Protein AF-A0A0A2XVM6-F1 (afdb_monomer_lite)

Secondary structure (DSSP, 8-state):
-HHHHHHHHHHHHHHHHHHHHHHHHHHHH-HHHHHHHHHHHHHHHHHHHHHHHHHHHHHHHHHHHHHHHHHHHHHHHHHHHHHHHHHHHHHHHT-

Organism: NCBI:txid155515

pLDDT: mean 80.01, std 9.92, range [48.59, 90.5]

Structure (mmCIF, N/CA/C/O backbone):
data_AF-A0A0A2XVM6-F1
#
_entry.id   AF-A0A0A2XVM6-F1
#
loop_
_atom_site.group_PDB
_atom_site.id
_atom_site.type_symbol
_atom_site.label_atom_id
_atom_site.label_alt_id
_atom_site.label_comp_id
_atom_site.label_asym_id
_atom_site.label_entity_id
_atom_site.label_seq_id
_atom_site.pdbx_PDB_ins_code
_atom_site.Cartn_x
_atom_site.Cartn_y
_atom_site.Cartn_z
_atom_site.occupancy
_atom_site.B_iso_or_equiv
_atom_site.auth_seq_id
_atom_site.auth_comp_id
_atom_site.auth_asym_id
_atom_site.auth_atom_id
_atom_site.pdbx_PDB_model_num
ATOM 1 N N . MET A 1 1 ? -15.013 -1.800 1.594 1.00 48.59 1 MET A N 1
ATOM 2 C CA . MET A 1 1 ? -13.957 -0.866 1.134 1.00 48.59 1 MET A CA 1
ATOM 3 C C . MET A 1 1 ? -12.572 -1.509 1.081 1.00 48.59 1 MET A C 1
ATOM 5 O O . MET A 1 1 ? -11.963 -1.445 0.025 1.00 48.59 1 MET A O 1
ATOM 9 N N . PHE A 1 2 ? -12.116 -2.194 2.137 1.00 51.28 2 PHE A N 1
ATOM 10 C CA . PHE A 1 2 ? -10.777 -2.811 2.244 1.00 51.28 2 PHE A CA 1
ATOM 11 C C . PHE A 1 2 ? -10.334 -3.668 1.035 1.00 51.28 2 PHE A C 1
ATOM 13 O O . PHE A 1 2 ? -9.232 -3.501 0.526 1.00 51.28 2 PHE A O 1
ATOM 20 N N . LYS A 1 3 ? -11.222 -4.521 0.493 1.00 55.34 3 LYS A N 1
ATOM 21 C CA . LYS A 1 3 ? -10.905 -5.377 -0.671 1.00 55.34 3 LYS A CA 1
ATOM 22 C C . LYS A 1 3 ? -10.483 -4.597 -1.925 1.00 55.34 3 LYS A C 1
ATOM 24 O O . LYS A 1 3 ? -9.611 -5.066 -2.640 1.00 55.34 3 LYS A O 1
ATOM 29 N N . ARG A 1 4 ? -11.069 -3.420 -2.194 1.00 59.19 4 ARG A N 1
ATOM 30 C CA . ARG A 1 4 ? -10.719 -2.614 -3.382 1.00 59.19 4 ARG A CA 1
ATOM 31 C C . ARG A 1 4 ? -9.336 -1.975 -3.252 1.00 59.19 4 ARG A C 1
ATOM 33 O O . ARG A 1 4 ? -8.603 -1.957 -4.232 1.00 59.19 4 ARG A O 1
ATOM 40 N N . TYR A 1 5 ? -8.979 -1.505 -2.057 1.00 61.31 5 TYR A N 1
ATOM 41 C CA . TYR A 1 5 ? -7.660 -0.924 -1.791 1.00 61.31 5 TYR A CA 1
ATOM 42 C C . TYR A 1 5 ? -6.552 -1.971 -1.903 1.00 61.31 5 TYR A C 1
ATOM 44 O O . TYR A 1 5 ? -5.550 -1.727 -2.562 1.00 61.31 5 TYR A O 1
ATOM 52 N N . PHE A 1 6 ? -6.799 -3.177 -1.389 1.00 65.69 6 PHE A N 1
ATOM 53 C CA . PHE A 1 6 ? -5.847 -4.282 -1.477 1.00 65.69 6 PHE A CA 1
ATOM 54 C C . PHE A 1 6 ? -5.606 -4.762 -2.918 1.00 65.69 6 PHE A C 1
ATOM 56 O O . PHE A 1 6 ? -4.489 -5.111 -3.290 1.00 65.69 6 PHE A O 1
ATOM 63 N N . THR A 1 7 ? -6.644 -4.773 -3.764 1.00 74.56 7 THR A N 1
ATOM 64 C CA . THR A 1 7 ? -6.473 -5.078 -5.194 1.00 74.56 7 THR A CA 1
ATOM 65 C C . THR A 1 7 ? -5.697 -3.976 -5.912 1.00 74.56 7 THR A C 1
ATOM 67 O O . THR A 1 7 ? -4.828 -4.288 -6.719 1.00 74.56 7 THR A O 1
ATOM 70 N N . PHE A 1 8 ? -5.978 -2.704 -5.615 1.00 79.00 8 PHE A N 1
ATOM 71 C CA . PHE A 1 8 ? -5.285 -1.576 -6.237 1.00 79.00 8 PHE A CA 1
ATOM 72 C C . PHE A 1 8 ? -3.792 -1.550 -5.880 1.00 79.00 8 PHE A C 1
ATOM 74 O O . PHE A 1 8 ? -2.958 -1.428 -6.772 1.00 79.00 8 PHE A O 1
ATOM 81 N N . GLU A 1 9 ? -3.456 -1.751 -4.606 1.00 79.94 9 GLU A N 1
ATOM 82 C CA . GLU A 1 9 ? -2.072 -1.838 -4.125 1.00 79.94 9 GLU A CA 1
ATOM 83 C C . GLU A 1 9 ? -1.298 -2.949 -4.850 1.00 79.94 9 GLU A C 1
ATOM 85 O O . GLU A 1 9 ? -0.211 -2.714 -5.367 1.00 79.94 9 GLU A O 1
ATOM 90 N N . LYS A 1 10 ? -1.902 -4.133 -5.017 1.00 83.25 10 LYS A N 1
ATOM 91 C 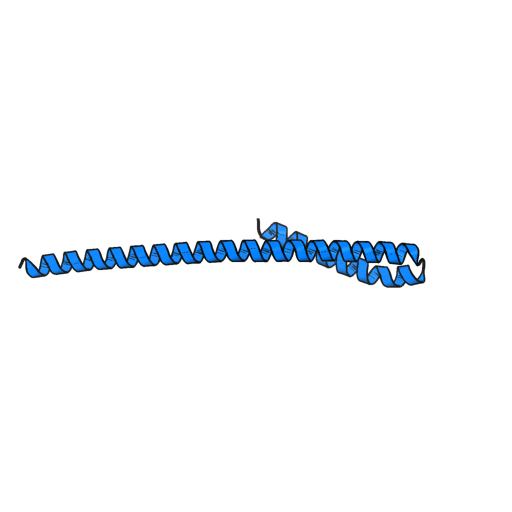CA . LYS A 1 10 ? -1.292 -5.237 -5.776 1.00 83.25 10 LYS A CA 1
ATOM 92 C C . LYS A 1 10 ? -1.042 -4.902 -7.245 1.00 83.25 10 LYS A C 1
ATOM 94 O O . LYS A 1 10 ? -0.006 -5.293 -7.779 1.00 83.25 10 LYS A O 1
ATOM 99 N N . VAL A 1 11 ? -1.975 -4.207 -7.898 1.00 86.38 11 VAL A N 1
ATOM 100 C CA . VAL A 1 11 ? -1.799 -3.776 -9.294 1.00 86.38 11 VAL A CA 1
ATOM 101 C C . VAL A 1 11 ? -0.670 -2.752 -9.395 1.00 86.38 11 VAL A C 1
ATOM 103 O O . VAL A 1 11 ? 0.185 -2.893 -10.264 1.00 86.38 11 VAL A O 1
ATOM 106 N N . MET A 1 12 ? -0.614 -1.773 -8.489 1.00 85.56 12 MET A N 1
ATOM 107 C CA . MET A 1 12 ? 0.458 -0.771 -8.479 1.00 85.56 12 MET A CA 1
ATOM 108 C C . MET A 1 12 ? 1.825 -1.393 -8.188 1.00 85.56 12 MET A C 1
ATOM 110 O O . MET A 1 12 ? 2.793 -1.045 -8.855 1.00 85.56 12 MET A O 1
ATOM 114 N N . SER A 1 13 ? 1.905 -2.368 -7.280 1.00 85.38 13 SER A N 1
ATOM 115 C CA . SER A 1 13 ? 3.137 -3.122 -7.015 1.00 85.38 13 SER A CA 1
ATOM 116 C C . SER A 1 13 ? 3.593 -3.944 -8.221 1.00 85.38 13 SER A C 1
ATOM 118 O O . SER A 1 13 ? 4.786 -3.987 -8.523 1.00 85.38 13 SER A O 1
ATOM 120 N N . ALA A 1 14 ? 2.660 -4.559 -8.955 1.00 88.75 14 ALA A N 1
ATOM 121 C CA . ALA A 1 14 ? 2.984 -5.249 -10.201 1.00 88.75 14 ALA A CA 1
ATOM 122 C C . ALA A 1 14 ? 3.498 -4.268 -11.270 1.00 88.75 14 ALA A C 1
ATOM 124 O O . ALA A 1 14 ? 4.522 -4.531 -11.901 1.00 88.75 14 ALA A O 1
ATOM 125 N N . LEU A 1 15 ? 2.840 -3.113 -11.432 1.00 88.50 15 LEU A N 1
ATOM 126 C CA . LEU A 1 15 ? 3.272 -2.063 -12.360 1.00 88.50 15 LEU A CA 1
ATOM 127 C C . LEU A 1 15 ? 4.659 -1.527 -11.994 1.00 88.50 15 LEU A C 1
ATOM 129 O O . LEU A 1 15 ? 5.537 -1.504 -12.852 1.00 88.50 15 LEU A O 1
ATOM 133 N N . PHE A 1 16 ? 4.905 -1.215 -10.722 1.00 90.38 16 PHE A N 1
ATOM 134 C CA . PHE A 1 16 ? 6.218 -0.803 -10.228 1.00 90.38 16 PHE A CA 1
ATOM 135 C C . PHE A 1 16 ? 7.318 -1.796 -10.617 1.00 90.38 16 PHE A C 1
ATOM 137 O O . PHE A 1 16 ? 8.355 -1.400 -11.155 1.00 90.38 16 PHE A O 1
ATOM 144 N N . LEU A 1 17 ? 7.081 -3.090 -10.392 1.00 90.19 17 LEU A N 1
ATOM 145 C CA . LEU A 1 17 ? 8.064 -4.129 -10.682 1.00 90.19 17 LEU A CA 1
ATOM 146 C C . LEU A 1 17 ? 8.311 -4.265 -12.189 1.00 90.19 17 LEU A C 1
ATOM 148 O O . LEU A 1 17 ? 9.461 -4.330 -12.621 1.00 90.19 17 LEU A O 1
ATOM 152 N N . THR A 1 18 ? 7.250 -4.238 -13.001 1.00 89.25 18 THR A N 1
ATOM 153 C CA . THR A 1 18 ? 7.381 -4.305 -14.465 1.00 89.25 18 THR A CA 1
ATOM 154 C C . THR A 1 18 ? 8.138 -3.107 -15.038 1.00 89.25 18 THR A C 1
ATOM 156 O O . THR A 1 18 ? 9.071 -3.310 -15.810 1.00 89.25 18 THR A O 1
ATOM 159 N N . PHE A 1 19 ? 7.813 -1.879 -14.625 1.00 88.25 19 PHE A N 1
ATOM 160 C CA . PHE A 1 19 ? 8.496 -0.669 -15.093 1.00 88.25 19 PHE A CA 1
ATOM 161 C C . PHE A 1 19 ? 9.944 -0.600 -14.599 1.00 88.25 19 PHE A C 1
ATOM 163 O O . PHE A 1 19 ? 10.833 -0.230 -15.361 1.00 88.25 19 PHE A O 1
ATOM 170 N N . SER A 1 20 ? 10.220 -1.045 -13.371 1.00 87.56 20 SER A N 1
ATOM 171 C CA . SER A 1 20 ? 11.591 -1.121 -12.851 1.00 87.56 20 SER A CA 1
ATOM 172 C C . SER A 1 20 ? 12.453 -2.085 -13.670 1.00 87.56 20 SER A C 1
ATOM 174 O O . SER A 1 20 ? 13.554 -1.724 -14.083 1.00 87.56 20 SER A O 1
ATOM 176 N N . VAL A 1 21 ? 11.942 -3.284 -13.971 1.00 90.44 21 VAL A N 1
ATOM 177 C CA . VAL A 1 21 ? 12.664 -4.287 -14.773 1.00 90.44 21 VAL A CA 1
ATOM 178 C C . VAL A 1 21 ? 12.820 -3.834 -16.226 1.00 90.44 21 VAL A C 1
ATOM 180 O O . VAL A 1 21 ? 13.895 -3.999 -16.797 1.00 90.44 21 VAL A O 1
ATOM 183 N N . LEU A 1 22 ? 11.785 -3.228 -16.815 1.00 87.69 22 LEU A N 1
ATOM 184 C CA . LEU A 1 22 ? 11.825 -2.707 -18.185 1.00 87.69 22 LEU A CA 1
ATOM 185 C C . LEU A 1 22 ? 12.722 -1.472 -18.329 1.00 87.69 22 LEU A C 1
ATOM 187 O O . LEU A 1 22 ? 13.289 -1.262 -19.401 1.00 87.69 22 LEU A O 1
ATOM 191 N N . SER A 1 23 ? 12.908 -0.679 -17.272 1.00 87.25 23 SER A N 1
ATOM 192 C CA . SER A 1 23 ? 13.768 0.507 -17.332 1.00 87.25 23 SER A CA 1
ATOM 193 C C . SER A 1 23 ? 15.215 0.152 -17.701 1.00 87.25 23 SER A C 1
ATOM 195 O O . SER A 1 23 ? 15.837 0.870 -18.479 1.00 87.25 23 SER A O 1
ATOM 197 N N . VAL A 1 24 ? 15.727 -0.996 -17.239 1.00 85.00 24 VAL A N 1
ATOM 198 C CA . VAL A 1 24 ? 17.110 -1.448 -17.467 1.00 85.00 24 VAL A CA 1
ATOM 199 C C . VAL A 1 24 ? 17.442 -1.635 -18.958 1.00 85.00 24 VAL A C 1
ATOM 201 O O . VAL A 1 24 ? 18.381 -0.992 -19.431 1.00 85.00 24 VAL A O 1
ATOM 204 N N . PRO A 1 25 ? 16.705 -2.443 -19.748 1.00 88.31 25 PRO A N 1
ATOM 205 C CA . PRO A 1 25 ? 16.956 -2.546 -21.184 1.00 88.31 25 PRO A CA 1
ATOM 206 C C . PRO A 1 25 ? 16.677 -1.230 -21.922 1.00 88.31 25 PRO A C 1
ATOM 208 O O . PRO A 1 25 ? 17.383 -0.914 -22.882 1.00 88.31 25 PRO A O 1
ATOM 211 N N . PHE A 1 26 ? 15.714 -0.418 -21.465 1.00 88.88 26 PHE A N 1
ATOM 212 C CA . PHE A 1 26 ? 15.464 0.890 -22.073 1.00 88.88 26 PHE A CA 1
ATOM 213 C C . PHE A 1 26 ? 16.608 1.879 -21.851 1.00 88.88 26 PHE A C 1
ATOM 215 O O . PHE A 1 26 ? 16.906 2.631 -22.772 1.00 88.88 26 PHE A O 1
ATOM 222 N N . PHE A 1 27 ? 17.311 1.847 -20.716 1.00 86.75 27 PHE A N 1
ATOM 223 C CA . PHE A 1 27 ? 18.527 2.647 -20.528 1.00 86.75 27 PHE A CA 1
ATOM 224 C C . PHE A 1 27 ? 19.618 2.303 -21.547 1.00 86.75 27 PHE A C 1
ATOM 226 O O . PHE A 1 27 ? 20.323 3.203 -22.004 1.00 86.75 27 PHE A O 1
ATOM 233 N N . ILE A 1 28 ? 19.726 1.026 -21.927 1.00 85.56 28 ILE A N 1
ATOM 234 C CA . ILE A 1 28 ? 20.714 0.537 -22.899 1.00 85.56 28 ILE A CA 1
ATOM 235 C C . ILE A 1 28 ? 20.326 0.943 -24.329 1.00 85.56 28 ILE A C 1
ATOM 237 O O . ILE A 1 28 ? 21.185 1.348 -25.107 1.00 85.56 28 ILE A O 1
ATOM 241 N N . MET A 1 29 ? 19.040 0.859 -24.683 1.00 89.25 29 MET A N 1
ATOM 242 C CA . MET A 1 29 ? 18.558 1.186 -26.032 1.00 89.25 29 MET A CA 1
ATOM 243 C C . MET A 1 29 ? 18.381 2.691 -26.266 1.00 89.25 29 MET A C 1
ATOM 245 O O . MET A 1 29 ? 18.726 3.209 -27.326 1.00 89.25 29 MET A O 1
ATOM 249 N N . ASN A 1 30 ? 17.794 3.398 -25.301 1.00 88.62 30 ASN A N 1
ATOM 250 C CA . ASN A 1 30 ? 17.516 4.824 -25.385 1.00 88.62 30 ASN A CA 1
ATOM 251 C C . ASN A 1 30 ? 17.450 5.447 -23.987 1.00 88.62 30 ASN A C 1
ATOM 253 O O . ASN A 1 30 ? 16.429 5.399 -23.298 1.00 88.62 30 ASN A O 1
ATOM 257 N N . PHE A 1 31 ? 18.536 6.115 -23.608 1.00 86.50 31 PHE A N 1
ATOM 258 C CA . PHE A 1 31 ? 18.713 6.702 -22.282 1.00 86.50 31 PHE A CA 1
ATOM 259 C C . PHE A 1 31 ? 17.540 7.590 -21.825 1.00 86.50 31 PHE A C 1
ATOM 261 O O . PHE A 1 31 ? 17.137 7.531 -20.666 1.00 86.50 31 PHE A O 1
ATOM 268 N N . LYS A 1 32 ? 16.934 8.374 -22.731 1.00 87.69 32 LYS A N 1
ATOM 269 C CA . LYS A 1 32 ? 15.790 9.239 -22.389 1.00 87.69 32 LYS A CA 1
ATOM 270 C C . LYS A 1 32 ? 14.545 8.431 -22.023 1.00 87.69 32 LYS A C 1
ATOM 272 O O . LYS A 1 32 ? 13.857 8.777 -21.069 1.00 87.69 32 LYS A O 1
ATOM 277 N N . VAL A 1 33 ? 14.271 7.356 -22.761 1.00 86.94 33 VAL A N 1
ATOM 278 C CA . VAL A 1 33 ? 13.134 6.462 -22.492 1.00 86.94 33 VAL A CA 1
ATOM 279 C C . VAL A 1 33 ? 13.353 5.703 -21.183 1.00 86.94 33 VAL A C 1
ATOM 281 O O . VAL A 1 33 ? 12.420 5.585 -20.392 1.00 86.94 33 VAL A O 1
ATOM 284 N N . GLY A 1 34 ? 14.590 5.272 -20.911 1.00 85.50 34 GLY A N 1
ATOM 285 C CA . GLY A 1 34 ? 14.967 4.664 -19.630 1.00 85.50 34 GLY A CA 1
ATOM 286 C C . GLY A 1 34 ? 14.678 5.574 -18.433 1.00 85.50 34 GLY A C 1
ATOM 287 O O . GLY A 1 34 ? 14.035 5.136 -17.482 1.00 85.50 34 GLY A O 1
ATOM 288 N N . ILE A 1 35 ? 15.056 6.859 -18.512 1.00 88.12 35 ILE A N 1
ATOM 289 C CA . ILE A 1 35 ? 14.761 7.847 -17.458 1.00 88.12 35 ILE A CA 1
ATOM 290 C C . ILE A 1 35 ? 13.255 7.994 -17.237 1.00 88.12 35 ILE A C 1
ATOM 292 O O . ILE A 1 35 ? 12.812 7.971 -16.093 1.00 88.12 35 ILE A O 1
ATOM 296 N N . ILE A 1 36 ? 12.467 8.144 -18.306 1.00 89.06 36 ILE A N 1
ATOM 297 C CA . ILE A 1 36 ? 11.009 8.314 -18.190 1.00 89.06 36 ILE A CA 1
ATOM 298 C C . ILE A 1 36 ? 10.386 7.079 -17.528 1.00 89.06 36 ILE A C 1
ATOM 300 O O . ILE A 1 36 ? 9.657 7.209 -16.550 1.00 89.06 36 ILE A O 1
ATOM 304 N N . CYS A 1 37 ? 10.754 5.883 -17.989 1.00 87.94 37 CYS A N 1
ATOM 305 C CA . CYS A 1 37 ? 10.248 4.622 -17.447 1.00 87.94 37 CYS A CA 1
ATOM 306 C C . CYS A 1 37 ? 10.629 4.432 -15.964 1.00 87.94 37 CYS A C 1
ATOM 308 O O . CYS A 1 37 ? 9.833 3.938 -15.165 1.00 87.94 37 CYS A O 1
ATOM 310 N N . PHE A 1 38 ? 11.826 4.878 -15.573 1.00 87.00 38 PHE A N 1
ATOM 311 C CA . PHE A 1 38 ? 12.270 4.874 -14.180 1.00 87.00 38 PHE A CA 1
ATOM 312 C C . PHE A 1 38 ? 11.513 5.891 -13.309 1.00 87.00 38 PHE A C 1
ATOM 314 O O . PHE A 1 38 ? 11.151 5.584 -12.173 1.00 87.00 38 PHE A O 1
ATOM 321 N N . LEU A 1 39 ? 11.224 7.085 -13.833 1.00 89.56 39 LEU A N 1
ATOM 322 C CA . LEU A 1 39 ? 10.398 8.078 -13.139 1.00 89.56 39 LEU A CA 1
ATOM 323 C C . LEU A 1 39 ? 8.963 7.577 -12.934 1.00 89.56 39 LEU A C 1
ATOM 325 O O . LEU A 1 39 ? 8.411 7.752 -11.847 1.00 89.56 39 LEU A O 1
ATOM 329 N N . ASP A 1 40 ? 8.391 6.897 -13.929 1.00 88.94 40 ASP A N 1
ATOM 330 C CA . ASP A 1 40 ? 7.080 6.254 -13.803 1.00 88.94 40 ASP A CA 1
ATOM 331 C C . ASP A 1 40 ? 7.091 5.175 -12.709 1.00 88.94 40 ASP A C 1
ATOM 333 O O . ASP A 1 40 ? 6.178 5.119 -11.883 1.00 88.94 40 ASP A O 1
ATOM 337 N N . ALA A 1 41 ? 8.159 4.372 -12.616 1.00 86.38 41 ALA A N 1
ATOM 338 C CA . ALA A 1 41 ? 8.331 3.423 -11.516 1.00 86.38 41 ALA A CA 1
ATOM 339 C C . ALA A 1 41 ? 8.335 4.130 -10.146 1.00 86.38 41 ALA A C 1
ATOM 341 O O . ALA A 1 41 ? 7.627 3.715 -9.226 1.00 86.38 41 ALA A O 1
ATOM 342 N N . ILE A 1 42 ? 9.061 5.242 -10.005 1.00 89.31 42 ILE A N 1
ATOM 343 C CA . ILE A 1 42 ? 9.072 6.023 -8.757 1.00 89.31 42 ILE A CA 1
ATOM 344 C C . ILE A 1 42 ? 7.672 6.552 -8.412 1.00 89.31 42 ILE A C 1
ATOM 346 O O . ILE A 1 42 ? 7.273 6.509 -7.247 1.00 89.31 42 ILE A O 1
ATOM 350 N N . LEU A 1 43 ? 6.899 7.014 -9.397 1.00 90.50 43 LEU A N 1
ATOM 351 C CA . LEU A 1 43 ? 5.520 7.457 -9.170 1.00 90.50 43 LEU A CA 1
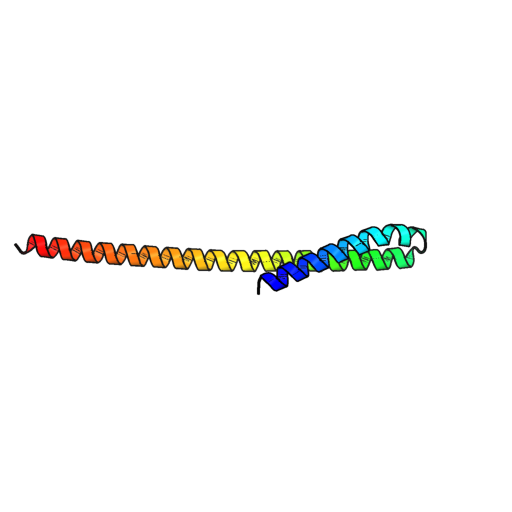ATOM 352 C C . LEU A 1 43 ? 4.645 6.324 -8.624 1.00 90.50 43 LEU A C 1
ATOM 354 O O . LEU A 1 43 ? 3.903 6.540 -7.662 1.00 90.50 43 LEU A O 1
ATOM 358 N N . PHE A 1 44 ? 4.759 5.112 -9.172 1.00 87.38 44 PHE A N 1
ATOM 359 C CA . PHE A 1 44 ? 4.039 3.953 -8.637 1.00 87.38 44 PHE A CA 1
ATOM 360 C C . PHE A 1 44 ? 4.455 3.630 -7.198 1.00 87.38 44 PHE A C 1
ATOM 362 O O . PHE A 1 44 ? 3.589 3.334 -6.375 1.00 87.38 44 PHE A O 1
ATOM 369 N N . LEU A 1 45 ? 5.739 3.766 -6.857 1.00 87.06 45 LEU A N 1
ATOM 370 C CA . LEU A 1 45 ? 6.220 3.587 -5.484 1.00 87.06 45 LEU A CA 1
ATOM 371 C C . LEU A 1 45 ? 5.580 4.591 -4.512 1.00 87.06 45 LEU A C 1
ATOM 373 O O . LEU A 1 45 ? 5.105 4.196 -3.447 1.00 87.06 45 LEU A O 1
ATOM 377 N N . PHE A 1 46 ? 5.498 5.871 -4.888 1.00 88.88 46 PHE A N 1
ATOM 378 C CA . PHE A 1 46 ? 4.812 6.888 -4.081 1.00 88.88 46 PHE A CA 1
ATOM 379 C C . PHE A 1 46 ? 3.341 6.542 -3.841 1.00 88.88 46 PHE A C 1
ATOM 381 O O . PHE A 1 46 ? 2.840 6.697 -2.725 1.00 88.88 46 PHE A O 1
ATOM 388 N N . TRP A 1 47 ? 2.654 6.047 -4.871 1.00 87.19 47 TRP A N 1
ATOM 389 C CA . TRP A 1 47 ? 1.268 5.606 -4.751 1.00 87.19 47 TRP A CA 1
ATOM 390 C C . TRP A 1 47 ? 1.114 4.418 -3.798 1.00 87.19 47 TRP A C 1
ATOM 392 O O . TRP A 1 47 ? 0.211 4.442 -2.961 1.00 87.19 47 TRP A O 1
ATOM 402 N N . ILE A 1 48 ? 1.992 3.413 -3.880 1.00 88.06 48 ILE A N 1
ATOM 403 C CA . ILE A 1 48 ? 1.989 2.252 -2.972 1.00 88.06 48 ILE A CA 1
ATOM 404 C C . ILE A 1 48 ? 2.137 2.722 -1.523 1.00 88.06 48 ILE A C 1
ATOM 406 O O . ILE A 1 48 ? 1.272 2.430 -0.700 1.00 88.06 48 ILE A O 1
ATOM 410 N N . VAL A 1 49 ? 3.161 3.532 -1.235 1.00 87.12 49 VAL A N 1
ATOM 411 C CA . VAL A 1 49 ? 3.422 4.052 0.118 1.00 87.12 49 VAL A CA 1
ATOM 412 C C . VAL A 1 49 ? 2.234 4.861 0.639 1.00 87.12 49 VAL A C 1
ATOM 414 O O . VAL A 1 49 ? 1.821 4.706 1.789 1.00 87.12 49 VAL A O 1
ATOM 417 N N . TRP A 1 50 ? 1.638 5.708 -0.203 1.00 86.81 50 TRP A N 1
ATOM 418 C CA . TRP A 1 50 ? 0.462 6.489 0.175 1.00 86.81 50 TRP A CA 1
ATOM 419 C C . TRP A 1 50 ? -0.724 5.602 0.571 1.00 86.81 50 TRP A C 1
ATOM 421 O O . TRP A 1 50 ? -1.387 5.851 1.587 1.00 86.81 50 TRP A O 1
ATOM 431 N N . TYR A 1 51 ? -0.997 4.561 -0.217 1.00 83.75 51 TYR A N 1
ATOM 432 C CA . TYR A 1 51 ? -2.066 3.613 0.082 1.00 83.75 51 TYR A CA 1
ATOM 433 C C . TYR A 1 51 ? -1.774 2.790 1.332 1.00 83.75 51 TYR A C 1
ATOM 435 O O . TYR A 1 51 ? -2.684 2.609 2.141 1.00 83.75 51 TYR A O 1
ATOM 443 N N . GLU A 1 52 ? -0.532 2.365 1.539 1.00 82.62 52 GLU A N 1
ATOM 444 C CA . GLU A 1 52 ? -0.128 1.594 2.713 1.00 82.62 52 GLU A CA 1
ATOM 445 C C . GLU A 1 52 ? -0.286 2.412 4.006 1.00 82.62 52 GLU A C 1
ATOM 447 O O . GLU A 1 52 ? -0.897 1.945 4.970 1.00 82.62 52 GLU A O 1
ATOM 452 N N . VAL A 1 53 ? 0.128 3.685 4.003 1.00 84.94 53 VAL A N 1
ATOM 453 C CA . VAL A 1 53 ? -0.076 4.607 5.138 1.00 84.94 53 VAL A CA 1
ATOM 454 C C . VAL A 1 53 ? -1.563 4.820 5.433 1.00 84.94 53 VAL A C 1
ATOM 456 O O . VAL A 1 53 ? -1.982 4.824 6.596 1.00 84.94 53 VAL A O 1
ATOM 459 N N . ARG A 1 54 ? -2.394 4.985 4.397 1.00 82.38 54 ARG A N 1
ATOM 460 C CA . ARG A 1 54 ? -3.855 5.102 4.560 1.00 82.38 54 ARG A CA 1
ATOM 461 C C . ARG A 1 54 ? -4.456 3.818 5.126 1.00 82.38 54 ARG A C 1
ATOM 463 O O . ARG A 1 54 ? -5.276 3.896 6.037 1.00 82.38 54 ARG A O 1
ATOM 470 N N . ASN A 1 55 ? -4.014 2.666 4.635 1.00 80.81 55 ASN A N 1
ATOM 471 C CA . ASN A 1 55 ? -4.474 1.360 5.085 1.00 80.81 55 ASN A CA 1
ATOM 472 C C . ASN A 1 55 ? -4.122 1.117 6.562 1.00 80.81 55 ASN A C 1
ATOM 474 O O . ASN A 1 55 ? -4.980 0.696 7.336 1.00 80.81 55 ASN A O 1
ATOM 478 N N . LEU A 1 56 ? -2.903 1.475 6.981 1.00 79.25 56 LEU A N 1
ATOM 479 C CA . LEU A 1 56 ? -2.467 1.439 8.382 1.00 79.25 56 LEU A CA 1
ATOM 480 C C . LEU A 1 56 ? -3.323 2.344 9.275 1.00 79.25 56 LEU A C 1
ATOM 482 O O . LEU A 1 56 ? -3.736 1.939 10.364 1.00 79.25 56 LEU A O 1
ATOM 486 N N . LYS A 1 57 ? -3.627 3.560 8.811 1.00 78.56 57 LYS A N 1
ATOM 487 C CA . LYS A 1 57 ? -4.473 4.506 9.551 1.00 78.56 57 LYS A CA 1
ATOM 488 C C . LYS A 1 57 ? -5.905 3.987 9.718 1.00 78.56 57 LYS A C 1
ATOM 490 O O . LYS A 1 57 ? -6.465 4.086 10.811 1.00 78.56 57 LYS A O 1
ATOM 495 N N . ASP A 1 58 ? -6.480 3.422 8.660 1.00 80.75 58 ASP A N 1
ATOM 496 C CA . ASP A 1 58 ? -7.827 2.845 8.689 1.00 80.75 58 ASP A CA 1
ATOM 497 C C . ASP A 1 58 ? -7.878 1.582 9.562 1.00 80.75 58 ASP A C 1
ATOM 499 O O . ASP A 1 58 ? -8.814 1.417 10.349 1.00 80.75 58 ASP A O 1
ATOM 503 N N . TRP A 1 59 ? -6.849 0.731 9.496 1.00 80.19 59 TRP A N 1
ATOM 504 C CA . TRP A 1 59 ? -6.701 -0.435 10.369 1.00 80.19 59 TRP A CA 1
ATOM 505 C C . TRP A 1 59 ? -6.617 -0.031 11.845 1.00 80.19 59 TRP A C 1
ATOM 507 O O . TRP A 1 59 ? -7.326 -0.591 12.682 1.00 80.19 59 TRP A O 1
ATOM 517 N N . GLY A 1 60 ? -5.809 0.982 12.173 1.00 79.75 60 GLY A N 1
ATOM 518 C CA . GLY A 1 60 ? -5.700 1.498 13.538 1.00 79.75 60 GLY A CA 1
ATOM 519 C C . GLY A 1 60 ? -7.043 2.002 14.068 1.00 79.75 60 GLY A C 1
ATOM 520 O O . GLY A 1 60 ? -7.449 1.642 15.172 1.00 79.75 60 GLY A O 1
ATOM 521 N N . ARG A 1 61 ? -7.783 2.766 13.257 1.00 82.06 61 ARG A N 1
ATOM 522 C CA . ARG A 1 61 ? -9.104 3.280 13.641 1.00 82.06 61 ARG A CA 1
ATOM 523 C C . ARG A 1 61 ? -10.115 2.159 13.894 1.00 82.06 61 ARG A C 1
ATOM 525 O O . ARG A 1 61 ? -10.796 2.186 14.914 1.00 82.06 61 ARG A O 1
ATOM 532 N N . GLN A 1 62 ? -10.185 1.168 13.006 1.00 81.50 62 GLN A N 1
ATOM 533 C CA . GLN A 1 62 ? -11.131 0.055 13.137 1.00 81.50 62 GLN A CA 1
ATOM 534 C C . GLN A 1 62 ? -10.858 -0.806 14.372 1.00 81.50 62 GLN A C 1
ATOM 536 O O . GLN A 1 62 ? -11.796 -1.167 15.081 1.00 81.50 62 GLN A O 1
ATOM 541 N N . ASN A 1 63 ? -9.591 -1.107 14.669 1.00 77.94 63 ASN A N 1
ATOM 542 C CA . ASN A 1 63 ? -9.257 -1.903 15.851 1.00 77.94 63 ASN A CA 1
ATOM 543 C C . ASN A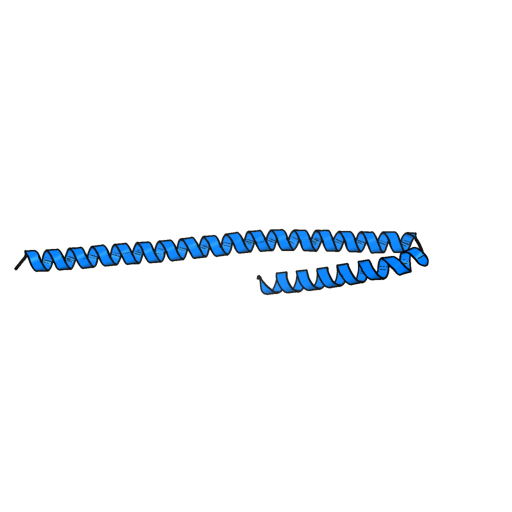 1 63 ? -9.517 -1.142 17.150 1.00 77.94 63 ASN A C 1
ATOM 545 O O . ASN A 1 63 ? -10.018 -1.730 18.104 1.00 77.94 63 ASN A O 1
ATOM 549 N N . VAL A 1 64 ? -9.227 0.162 17.191 1.00 80.12 64 VAL A N 1
ATOM 550 C CA . VAL A 1 64 ? -9.540 0.991 18.364 1.00 80.12 64 VAL A CA 1
ATOM 551 C C . VAL A 1 64 ? -11.051 1.067 18.583 1.00 80.12 64 VAL A C 1
ATOM 553 O O . VAL A 1 64 ? -11.507 0.880 19.708 1.00 80.12 64 VAL A O 1
ATOM 556 N N . GLU A 1 65 ? -11.842 1.262 17.525 1.00 79.38 65 GLU A N 1
ATOM 557 C CA . GLU A 1 65 ? -13.308 1.253 17.620 1.00 79.38 65 GLU A CA 1
ATOM 558 C C . GLU A 1 65 ? -13.839 -0.103 18.131 1.00 79.38 65 GLU A C 1
ATOM 560 O O . GLU A 1 65 ? -14.700 -0.132 19.012 1.00 79.38 65 GLU A O 1
ATOM 565 N N . GLN A 1 66 ? -13.287 -1.230 17.668 1.00 77.62 66 GLN A N 1
ATOM 566 C CA . GLN A 1 66 ? -13.648 -2.567 18.166 1.00 77.62 66 GLN A CA 1
ATOM 5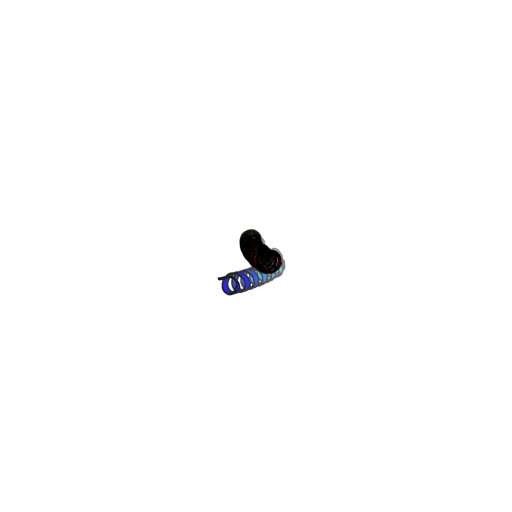67 C C . GLN A 1 66 ? -13.228 -2.802 19.629 1.00 77.62 66 GLN A C 1
ATOM 569 O O . GLN A 1 66 ? -13.986 -3.381 20.415 1.00 77.62 66 GLN A O 1
ATOM 574 N N . LEU A 1 67 ? -12.046 -2.327 20.028 1.00 80.06 67 LEU A N 1
ATOM 575 C CA . LEU A 1 67 ? -11.563 -2.393 21.411 1.00 80.06 67 LEU A CA 1
ATOM 576 C C . LEU A 1 67 ? -12.471 -1.598 22.355 1.00 80.06 67 LEU A C 1
ATOM 578 O O . LEU A 1 67 ? -12.862 -2.106 23.403 1.00 80.06 67 LEU A O 1
ATOM 582 N N . VAL A 1 68 ? -12.878 -0.389 21.966 1.00 85.50 68 VAL A N 1
ATOM 583 C CA . VAL A 1 68 ? -13.809 0.427 22.760 1.00 85.50 68 VAL A CA 1
ATOM 584 C C . VAL A 1 68 ? -15.170 -0.259 22.885 1.00 85.50 68 VAL A C 1
ATOM 586 O O . VAL A 1 68 ? -15.696 -0.366 23.990 1.00 85.50 68 VAL A O 1
ATOM 589 N N . GLN A 1 69 ? -15.718 -0.802 21.795 1.00 85.94 69 GLN A N 1
ATOM 590 C CA . GLN A 1 69 ? -17.002 -1.515 21.842 1.00 85.94 69 GLN A CA 1
ATOM 591 C C . GLN A 1 69 ? -16.962 -2.752 22.748 1.00 85.94 69 GLN A C 1
ATOM 593 O O . GLN A 1 69 ? -17.896 -2.997 23.515 1.00 85.94 69 GLN A O 1
ATOM 598 N N . SER A 1 70 ? -15.880 -3.530 22.690 1.00 77.81 70 SER A N 1
ATOM 599 C CA . SER A 1 70 ? -15.710 -4.700 23.562 1.00 77.81 70 SER A CA 1
ATOM 600 C C . SER A 1 70 ? -15.509 -4.306 25.031 1.00 77.81 70 SER A C 1
ATOM 602 O O . SER A 1 70 ? -16.076 -4.950 25.920 1.00 77.81 70 SER A O 1
ATOM 604 N N . ALA A 1 71 ? -14.797 -3.209 25.304 1.00 78.44 71 ALA A N 1
ATOM 605 C CA . ALA A 1 71 ? -14.673 -2.649 26.647 1.00 78.44 71 ALA A CA 1
ATOM 606 C C . ALA A 1 71 ? -16.028 -2.161 27.191 1.00 78.44 71 ALA A C 1
ATOM 608 O O . ALA A 1 71 ? -16.381 -2.477 28.328 1.00 78.44 71 ALA A O 1
ATOM 609 N N . GLU A 1 72 ? -16.832 -1.470 26.379 1.00 83.62 72 GLU A N 1
ATOM 610 C CA . GLU A 1 72 ? -18.185 -1.045 26.759 1.00 83.62 72 GLU A CA 1
ATOM 611 C C . GLU A 1 72 ? -19.115 -2.233 27.032 1.00 83.62 72 GLU A C 1
ATOM 613 O O . GLU A 1 72 ? -19.858 -2.225 28.018 1.00 83.62 72 GLU A O 1
ATOM 618 N N . ALA A 1 73 ? -19.066 -3.273 26.196 1.00 81.19 73 ALA A N 1
ATOM 619 C CA . ALA A 1 73 ? -19.844 -4.492 26.404 1.00 81.19 73 ALA A CA 1
ATOM 620 C C . ALA A 1 73 ? -19.459 -5.182 27.722 1.00 81.19 73 ALA A C 1
ATOM 622 O O . ALA A 1 73 ? -20.334 -5.581 28.496 1.00 81.19 73 ALA A O 1
ATOM 623 N N . THR A 1 74 ? -18.157 -5.250 28.013 1.00 77.94 74 THR A N 1
ATOM 624 C CA . THR A 1 74 ? -17.626 -5.831 29.253 1.00 77.94 74 THR A CA 1
ATOM 625 C C . THR A 1 74 ? -18.039 -5.008 30.475 1.00 77.94 74 THR A C 1
ATOM 627 O O . THR A 1 74 ? -18.501 -5.568 31.470 1.00 77.94 74 THR A O 1
ATOM 630 N N . ALA A 1 75 ? -17.971 -3.677 30.390 1.00 78.69 75 ALA A N 1
ATOM 631 C CA . ALA A 1 75 ? -18.420 -2.785 31.454 1.00 78.69 75 ALA A CA 1
ATOM 632 C C . ALA A 1 75 ? -19.925 -2.942 31.728 1.00 78.69 75 ALA A C 1
ATOM 634 O O . ALA A 1 75 ? -20.330 -3.089 32.882 1.00 78.69 75 ALA A O 1
ATOM 635 N N . ARG A 1 76 ? -20.767 -2.991 30.685 1.00 81.19 76 ARG A N 1
ATOM 636 C CA . ARG A 1 76 ? -22.217 -3.223 30.838 1.00 81.19 76 ARG A CA 1
ATOM 637 C C . ARG A 1 76 ? -22.521 -4.584 31.462 1.00 81.19 76 ARG A C 1
ATOM 639 O O . ARG A 1 76 ? -23.399 -4.672 32.320 1.00 81.19 76 ARG A O 1
ATOM 646 N N . ALA A 1 77 ? -21.795 -5.629 31.070 1.00 80.31 77 ALA A N 1
ATOM 647 C CA . ALA A 1 77 ? -21.939 -6.957 31.659 1.00 80.31 77 ALA A CA 1
ATOM 648 C C . ALA A 1 77 ? -21.570 -6.960 33.153 1.00 80.31 77 ALA A C 1
ATOM 650 O O . ALA A 1 77 ? -22.330 -7.483 33.968 1.00 80.31 77 ALA A O 1
ATOM 651 N N . ALA A 1 78 ? -20.463 -6.309 33.526 1.00 78.81 78 ALA A N 1
ATOM 652 C CA . ALA A 1 78 ? -20.034 -6.176 34.918 1.00 78.81 78 ALA A CA 1
ATOM 653 C C . ALA A 1 78 ? -21.043 -5.383 35.770 1.00 78.81 78 ALA A C 1
ATOM 655 O O . ALA A 1 78 ? -21.372 -5.792 36.884 1.00 78.81 78 ALA A O 1
ATOM 656 N N . TYR A 1 79 ? -21.595 -4.289 35.234 1.00 77.00 79 TYR A N 1
ATOM 657 C CA . TYR A 1 79 ? -22.653 -3.525 35.904 1.00 77.00 79 TYR A CA 1
ATOM 658 C C . TYR A 1 79 ? -23.924 -4.351 36.110 1.00 77.00 79 TYR A C 1
ATOM 660 O O . TYR A 1 79 ? -24.501 -4.328 37.198 1.00 77.00 79 TYR A O 1
ATOM 668 N N . LYS A 1 80 ? -24.344 -5.113 35.094 1.00 79.69 80 LYS A N 1
ATOM 669 C CA . LYS A 1 80 ? -25.516 -5.989 35.196 1.00 79.69 80 LYS A CA 1
ATOM 670 C C . LYS A 1 80 ? -25.309 -7.072 36.256 1.00 79.69 80 LYS A C 1
ATOM 672 O O . LYS A 1 80 ? -26.185 -7.264 37.090 1.00 79.69 80 LYS A O 1
ATOM 677 N N . LEU A 1 81 ? -24.133 -7.703 36.277 1.00 77.94 81 LEU A N 1
ATOM 678 C CA . LEU A 1 81 ? -23.756 -8.684 37.300 1.00 77.94 81 LEU A CA 1
ATOM 679 C C . LEU A 1 81 ? -23.808 -8.088 38.708 1.00 77.94 81 LEU A C 1
ATOM 681 O O . LEU A 1 81 ?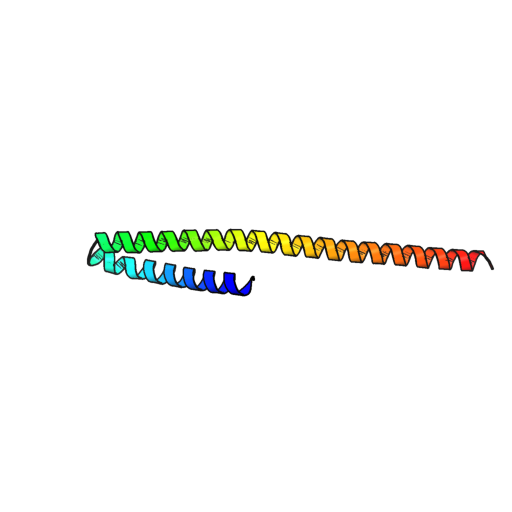 -24.436 -8.674 39.585 1.00 77.94 81 LEU A O 1
ATOM 685 N N . LYS A 1 82 ? -23.224 -6.901 38.914 1.00 76.81 82 LYS A N 1
ATOM 686 C CA . LYS A 1 82 ? -23.252 -6.210 40.210 1.00 76.81 82 LYS A CA 1
ATOM 687 C C . LYS A 1 82 ? -24.683 -5.930 40.682 1.00 76.81 82 LYS A C 1
ATOM 689 O O . LYS A 1 82 ? -24.982 -6.146 41.854 1.00 76.81 82 LYS A O 1
ATOM 694 N N . ASN A 1 83 ? -25.565 -5.486 39.784 1.00 71.44 83 ASN A N 1
ATOM 695 C CA . ASN A 1 83 ? -26.968 -5.230 40.119 1.00 71.44 83 ASN A CA 1
ATOM 696 C C . ASN A 1 83 ? -27.715 -6.516 40.495 1.00 71.44 83 ASN A C 1
ATOM 698 O O . ASN A 1 83 ? -28.401 -6.544 41.512 1.00 71.44 83 ASN A O 1
ATOM 702 N N . THR A 1 84 ? -27.531 -7.595 39.731 1.00 72.88 84 THR A N 1
ATOM 703 C CA . THR A 1 84 ? -2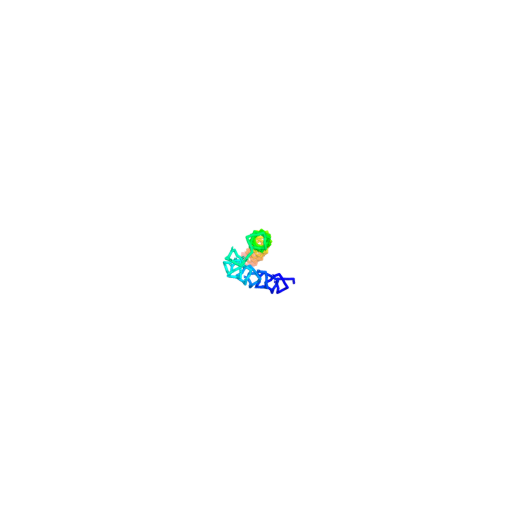8.144 -8.898 40.035 1.00 72.88 84 THR A CA 1
ATOM 704 C C . THR A 1 84 ? -27.632 -9.473 41.358 1.00 72.88 84 THR A C 1
ATOM 706 O O . THR A 1 84 ? -28.392 -10.066 42.122 1.00 72.88 84 THR A O 1
ATOM 709 N N . GLN A 1 85 ? -26.351 -9.276 41.674 1.00 72.75 85 GLN A N 1
ATOM 710 C CA . GLN A 1 85 ? -25.788 -9.695 42.955 1.00 72.75 85 GLN A CA 1
ATOM 711 C C . GLN A 1 85 ? -26.386 -8.886 44.115 1.00 72.75 85 GLN A C 1
ATOM 713 O O . GLN A 1 85 ? -26.777 -9.472 45.122 1.00 72.75 85 GLN A O 1
ATOM 718 N N . ALA A 1 86 ? -26.521 -7.565 43.963 1.00 67.94 86 ALA A N 1
ATOM 719 C CA . ALA A 1 86 ? -27.130 -6.696 44.970 1.00 67.94 86 ALA A CA 1
ATOM 720 C C . ALA A 1 86 ? -28.607 -7.040 45.242 1.00 67.94 86 ALA A C 1
ATOM 722 O O . ALA A 1 86 ? -29.014 -7.089 46.403 1.00 67.94 86 ALA A O 1
ATOM 723 N N . GLU A 1 87 ? -29.394 -7.344 44.204 1.00 68.81 87 GLU A N 1
ATOM 724 C CA . GLU A 1 87 ? -30.776 -7.823 44.364 1.00 68.81 87 GLU A CA 1
ATOM 725 C C . GLU A 1 87 ? -30.840 -9.148 45.133 1.00 68.81 87 GLU A C 1
ATOM 727 O O . GLU A 1 87 ? -31.631 -9.281 46.068 1.00 68.81 87 GLU A O 1
ATOM 732 N N . ASN A 1 88 ? -29.968 -10.106 44.808 1.00 69.31 88 ASN A N 1
ATOM 733 C CA . ASN A 1 88 ? -29.920 -11.392 45.507 1.00 69.31 88 ASN A CA 1
ATOM 734 C C . ASN A 1 88 ? -29.534 -11.247 46.989 1.00 69.31 88 ASN A C 1
ATOM 736 O O . ASN A 1 88 ? -30.107 -11.930 47.838 1.00 69.31 88 ASN A O 1
ATOM 740 N N . TYR A 1 89 ? -28.614 -10.339 47.327 1.00 65.62 89 TYR A N 1
ATOM 741 C CA . TYR A 1 89 ? -28.284 -10.041 48.725 1.00 65.62 89 TYR A CA 1
ATOM 742 C C . TYR A 1 89 ? -29.463 -9.413 49.479 1.00 65.62 89 TYR A C 1
ATOM 744 O O . TYR A 1 89 ? -29.748 -9.814 50.606 1.00 65.62 89 TYR A O 1
ATOM 752 N N . LEU A 1 90 ? -30.190 -8.478 48.861 1.00 67.44 90 LEU A N 1
ATOM 753 C CA . LEU A 1 90 ? -31.368 -7.859 49.479 1.00 67.44 90 LEU A CA 1
ATOM 754 C C . LEU A 1 90 ? -32.504 -8.863 49.726 1.00 67.44 90 LEU A C 1
ATOM 756 O O . LEU A 1 90 ? -33.203 -8.754 50.733 1.00 67.44 90 LEU A O 1
ATOM 760 N N . LEU A 1 91 ? -32.671 -9.851 48.845 1.00 67.06 91 LEU A N 1
ATOM 761 C CA . LEU A 1 91 ? -33.641 -10.936 49.024 1.00 67.06 91 LEU A CA 1
ATOM 762 C C . LEU A 1 91 ? -33.245 -11.904 50.148 1.00 67.06 91 LEU A C 1
ATOM 764 O O . LEU A 1 91 ? -34.123 -12.415 50.840 1.00 67.06 91 LEU A O 1
ATOM 768 N N . MET A 1 92 ? -31.946 -12.134 50.359 1.00 63.75 92 MET A N 1
ATOM 769 C CA . MET A 1 92 ? -31.447 -12.979 51.451 1.00 63.75 92 MET A CA 1
ATOM 770 C C . MET A 1 92 ? -31.513 -12.296 52.824 1.00 63.75 92 MET A C 1
ATOM 772 O O . MET A 1 92 ? -31.768 -12.974 53.810 1.00 63.75 92 MET A O 1
ATOM 776 N N . VAL A 1 93 ? -31.330 -10.973 52.898 1.00 63.78 93 VAL A N 1
ATOM 777 C CA . VAL A 1 93 ? -31.385 -10.201 54.161 1.00 63.78 93 VAL A CA 1
ATOM 778 C C . VAL A 1 93 ? -32.826 -9.931 54.633 1.00 63.78 93 VAL A C 1
ATOM 780 O O . VAL A 1 93 ? -33.044 -9.627 55.800 1.00 63.78 93 VAL A O 1
ATOM 783 N N . LYS A 1 94 ? -33.824 -10.038 53.745 1.00 56.47 94 LYS A N 1
ATOM 784 C CA . LYS A 1 94 ? -35.253 -9.839 54.068 1.00 56.47 94 LYS A CA 1
ATOM 785 C C . LYS A 1 94 ? -35.991 -11.098 54.562 1.00 56.47 94 LYS A C 1
ATOM 787 O O . LYS A 1 94 ? -37.198 -11.006 54.789 1.00 56.47 94 LYS A O 1
ATOM 792 N N . ARG A 1 95 ? -35.315 -12.244 54.691 1.00 48.66 95 ARG A N 1
ATOM 793 C CA . ARG A 1 95 ? -35.839 -13.454 55.352 1.00 48.66 95 ARG A CA 1
ATOM 794 C C . ARG A 1 95 ? -35.424 -13.487 56.813 1.00 48.66 95 ARG A C 1
ATOM 796 O O . ARG A 1 95 ? -36.247 -13.985 57.606 1.00 48.66 95 ARG A O 1
#

Sequence (95 aa):
MFKRYFTFEKVMSALFLTFSVLSVPFFIMNFKVGIICFLDAILFLFWIVWYEVRNLKDWGRQNVEQLVQSAEATARAAYKLKNTQAENYLLMVKR

Radius of gyration: 28.41 Å; chains: 1; bounding box: 57×23×81 Å

Foldseek 3Di:
DVVVLVVVLVVLVVLLVVLVVVLVVCCVVPVVVSVVSNVVSVVSVVVNVVSVVVVVVVVVVVVVVVVVVVVVVVVVVVVVVVVVVVVVVVVVVVD